Protein AF-A0AAW5B526-F1 (afdb_monomer_lite)

pLDDT: mean 71.13, std 19.02, range [37.28, 95.5]

InterPro domains:
  IPR060752 Membrane protein YqfB [PF27722] (8-166)

Sequence (171 aa):
MDAISNLMEAIFGNIFILIAIVAGIIGFFKNGSDNKGDQQSPNQPRPTSTPSGRTNMPSQRTSTSTNTQHSTVDTSSVEERHQRQLDQLADRYATTKRSANSIPDNLQRSSSLREGKEKKEEQLSTKQKKFKKRFDRNLTKQGVANGVIMAEILGPPRAKKPYRSVTSERK

Structure (mmCIF, N/CA/C/O backbone):
data_AF-A0AAW5B526-F1
#
_entry.id   AF-A0AAW5B526-F1
#
loop_
_atom_site.group_PDB
_atom_site.id
_atom_site.type_symbol
_atom_site.label_atom_id
_atom_site.label_alt_id
_atom_site.label_comp_id
_atom_site.label_asym_id
_atom_site.label_entity_id
_atom_site.label_seq_id
_atom_site.pdbx_PDB_ins_code
_atom_site.Cartn_x
_atom_site.Cartn_y
_atom_site.Cartn_z
_atom_site.occupancy
_atom_site.B_iso_or_equiv
_atom_site.auth_seq_id
_atom_site.auth_comp_id
_atom_site.auth_asym_id
_atom_site.auth_atom_id
_atom_site.pdbx_PDB_model_num
ATOM 1 N N . MET A 1 1 ? 32.555 4.268 -29.886 1.00 63.19 1 MET A N 1
ATOM 2 C CA . MET A 1 1 ? 31.170 3.752 -29.740 1.00 63.19 1 MET A CA 1
ATOM 3 C C . MET A 1 1 ? 31.004 2.410 -30.456 1.00 63.19 1 MET A C 1
ATOM 5 O O . MET A 1 1 ? 30.034 1.710 -30.212 1.00 63.19 1 MET A O 1
ATOM 9 N N . ASP A 1 2 ? 31.981 2.007 -31.267 1.00 79.62 2 ASP A N 1
ATOM 10 C CA . ASP A 1 2 ? 31.843 0.937 -32.262 1.00 79.62 2 ASP A CA 1
ATOM 11 C C . ASP A 1 2 ? 31.936 -0.468 -31.659 1.00 79.62 2 ASP A C 1
ATOM 13 O O . ASP A 1 2 ? 31.272 -1.391 -32.114 1.00 79.62 2 ASP A O 1
ATOM 17 N N . ALA A 1 3 ? 32.680 -0.632 -30.562 1.00 80.81 3 ALA A N 1
ATOM 18 C CA . ALA A 1 3 ? 32.817 -1.922 -29.884 1.00 80.81 3 ALA A CA 1
ATOM 19 C C . ALA A 1 3 ? 31.490 -2.453 -29.306 1.00 80.81 3 ALA A C 1
ATOM 21 O O . ALA A 1 3 ? 31.246 -3.656 -29.333 1.00 80.81 3 ALA A O 1
ATOM 22 N N . ILE A 1 4 ? 30.620 -1.565 -28.807 1.00 84.19 4 ILE A N 1
ATOM 23 C CA . ILE A 1 4 ? 29.311 -1.952 -28.254 1.00 84.19 4 ILE A CA 1
ATOM 24 C C . ILE A 1 4 ? 28.350 -2.320 -29.388 1.00 84.19 4 ILE A C 1
ATOM 26 O O . ILE A 1 4 ? 27.616 -3.297 -29.267 1.00 84.19 4 ILE A O 1
ATOM 30 N N . SER A 1 5 ? 28.394 -1.589 -30.503 1.00 84.12 5 SER A N 1
ATOM 31 C CA . SER A 1 5 ? 27.601 -1.896 -31.696 1.00 84.12 5 SER A CA 1
ATOM 32 C C . SER A 1 5 ? 27.982 -3.253 -32.292 1.00 84.12 5 SER A C 1
ATOM 34 O O . SER A 1 5 ? 27.105 -4.082 -32.510 1.00 84.12 5 SER A O 1
ATOM 36 N N . ASN A 1 6 ? 29.283 -3.532 -32.429 1.00 83.88 6 ASN A N 1
ATOM 37 C CA . ASN A 1 6 ? 29.789 -4.818 -32.924 1.00 83.88 6 ASN A CA 1
ATOM 38 C C . ASN A 1 6 ? 29.400 -5.994 -32.011 1.00 83.88 6 ASN A C 1
ATOM 40 O O . ASN A 1 6 ? 29.109 -7.089 -32.488 1.00 83.88 6 ASN A O 1
ATOM 44 N N . LEU A 1 7 ? 29.363 -5.775 -30.693 1.00 83.50 7 LEU A N 1
ATOM 45 C CA . LEU A 1 7 ? 28.905 -6.781 -29.734 1.00 83.50 7 LEU A CA 1
ATOM 46 C C . LEU A 1 7 ? 27.395 -7.035 -29.849 1.00 83.50 7 LEU A C 1
ATOM 48 O O . LEU A 1 7 ? 26.969 -8.187 -29.829 1.00 83.50 7 LEU A O 1
ATOM 52 N N . MET A 1 8 ? 26.586 -5.981 -29.985 1.00 85.00 8 MET A N 1
ATOM 53 C CA . MET A 1 8 ? 25.139 -6.119 -30.183 1.00 85.00 8 MET A CA 1
ATOM 54 C C . MET A 1 8 ? 24.833 -6.861 -31.483 1.00 85.00 8 MET A C 1
ATOM 56 O O . MET A 1 8 ? 24.009 -7.771 -31.487 1.00 85.00 8 MET A O 1
ATOM 60 N N . GLU A 1 9 ? 25.541 -6.542 -32.561 1.00 85.12 9 GLU A N 1
ATOM 61 C CA . GLU A 1 9 ? 25.374 -7.208 -33.850 1.00 85.12 9 GLU A CA 1
ATOM 62 C C . GLU A 1 9 ? 25.794 -8.684 -33.801 1.00 85.12 9 GLU A C 1
ATOM 64 O O . GLU A 1 9 ? 25.088 -9.539 -34.329 1.00 85.12 9 GLU A O 1
ATOM 69 N N . ALA A 1 10 ? 26.854 -9.026 -33.061 1.00 84.81 10 ALA A N 1
ATOM 70 C CA . ALA A 1 10 ? 27.246 -10.418 -32.831 1.00 84.81 10 ALA A CA 1
ATOM 71 C C . ALA A 1 10 ? 26.223 -11.212 -31.988 1.00 84.81 10 ALA A C 1
ATOM 73 O O . ALA A 1 10 ? 26.016 -12.403 -32.228 1.00 84.81 10 ALA A O 1
ATOM 74 N N . ILE A 1 11 ? 25.566 -10.569 -31.013 1.00 84.94 11 ILE A N 1
ATOM 75 C CA . ILE A 1 11 ? 24.537 -11.201 -30.168 1.00 84.94 11 ILE A CA 1
ATOM 76 C C . ILE A 1 11 ? 23.226 -11.386 -30.944 1.00 84.94 11 ILE A C 1
ATOM 78 O O . ILE A 1 11 ? 22.626 -12.459 -30.883 1.00 84.94 11 ILE A O 1
ATOM 82 N N . PHE A 1 12 ? 22.774 -10.367 -31.680 1.00 85.94 12 PHE A N 1
ATOM 83 C CA . PHE A 1 12 ? 21.538 -10.436 -32.468 1.00 85.94 12 PHE A CA 1
ATOM 84 C C . PHE A 1 12 ? 21.703 -11.215 -33.780 1.00 85.94 12 PHE A C 1
ATOM 86 O O . PHE A 1 12 ? 20.728 -11.772 -34.277 1.00 85.94 12 PHE A O 1
ATOM 93 N N . GLY A 1 13 ? 22.926 -11.318 -34.305 1.00 87.19 13 GLY A N 1
ATOM 94 C CA . GLY A 1 13 ? 23.261 -12.124 -35.480 1.00 87.19 13 GLY A CA 1
ATOM 95 C C . GLY A 1 13 ? 23.264 -13.633 -35.223 1.00 87.19 13 GLY A C 1
ATOM 96 O O . GLY A 1 13 ? 23.299 -14.412 -36.173 1.00 87.19 13 GLY A O 1
ATOM 97 N N . ASN A 1 14 ? 23.199 -14.070 -33.958 1.00 88.44 14 ASN A N 1
ATOM 98 C CA . ASN A 1 14 ? 23.148 -15.485 -33.606 1.00 88.44 14 ASN A CA 1
ATOM 99 C C . ASN A 1 14 ? 22.064 -15.782 -32.559 1.00 88.44 14 ASN A C 1
ATOM 101 O O . ASN A 1 14 ? 22.250 -15.609 -31.352 1.00 88.44 14 ASN A O 1
ATOM 105 N N . ILE A 1 15 ? 20.943 -16.329 -33.033 1.00 89.50 15 ILE A N 1
ATOM 106 C CA . ILE A 1 15 ? 19.785 -16.676 -32.201 1.00 89.50 15 ILE A CA 1
ATOM 107 C C . ILE A 1 15 ? 20.129 -17.639 -31.051 1.00 89.50 15 ILE A C 1
ATOM 109 O O . ILE A 1 15 ? 19.522 -17.558 -29.984 1.00 89.50 15 ILE A O 1
ATOM 113 N N . PHE A 1 16 ? 21.138 -18.504 -31.207 1.00 91.69 16 PHE A N 1
ATOM 114 C CA . PHE A 1 16 ? 21.566 -19.419 -30.144 1.00 91.69 16 PHE A CA 1
ATOM 115 C C . PHE A 1 16 ? 22.231 -18.683 -28.974 1.00 91.69 16 PHE A C 1
ATOM 117 O O . PHE A 1 16 ? 21.987 -19.020 -27.815 1.00 91.69 16 PHE A O 1
ATOM 124 N N . ILE A 1 17 ? 23.025 -17.648 -29.264 1.00 90.25 17 ILE A N 1
ATOM 125 C CA . ILE A 1 17 ? 23.683 -16.812 -28.249 1.00 90.25 17 ILE A CA 1
ATOM 126 C C . ILE A 1 17 ? 22.636 -15.987 -27.499 1.00 90.25 17 ILE A C 1
ATOM 128 O O . ILE A 1 17 ? 22.669 -15.919 -26.269 1.00 90.25 17 ILE A O 1
ATOM 132 N N . LEU A 1 18 ? 21.654 -15.439 -28.219 1.00 91.25 18 LEU A N 1
ATOM 133 C CA . LEU A 1 18 ? 20.519 -14.737 -27.624 1.00 91.25 18 LEU A CA 1
ATOM 134 C C . LEU A 1 18 ? 19.750 -15.635 -26.637 1.00 91.25 18 LEU A C 1
ATOM 136 O O . LEU A 1 18 ? 19.513 -15.240 -25.495 1.00 91.25 18 LEU A O 1
ATOM 140 N N . ILE A 1 19 ? 19.399 -16.860 -27.050 1.00 92.56 19 ILE A N 1
ATOM 141 C CA . ILE A 1 19 ? 18.681 -17.824 -26.200 1.00 92.56 19 ILE A CA 1
ATOM 142 C C . ILE A 1 19 ? 19.516 -18.197 -24.969 1.00 92.56 19 ILE A C 1
ATOM 144 O O . ILE A 1 19 ? 18.972 -18.240 -23.867 1.00 92.56 19 ILE A O 1
ATOM 148 N N . ALA A 1 20 ? 20.826 -18.413 -25.121 1.00 92.69 20 ALA A N 1
ATOM 149 C CA . ALA A 1 20 ? 21.715 -18.734 -24.006 1.00 92.69 20 ALA A CA 1
ATOM 150 C C . ALA A 1 20 ? 21.793 -17.597 -22.969 1.00 92.69 20 ALA A C 1
ATOM 152 O O . ALA A 1 20 ? 21.720 -17.858 -21.768 1.00 92.69 20 ALA A O 1
ATOM 153 N N . ILE A 1 21 ? 21.870 -16.337 -23.414 1.00 92.19 21 ILE A N 1
ATOM 154 C CA . ILE A 1 21 ? 21.870 -15.162 -22.527 1.00 92.19 21 ILE A CA 1
ATOM 155 C C . ILE A 1 21 ? 20.527 -15.039 -21.797 1.00 92.19 21 ILE A C 1
ATOM 157 O O . ILE A 1 21 ? 20.500 -14.868 -20.578 1.00 92.19 21 ILE A O 1
ATOM 161 N N . VAL A 1 22 ? 19.406 -15.172 -22.512 1.00 91.88 22 VAL A N 1
ATOM 162 C CA . VAL A 1 22 ? 18.061 -15.094 -21.920 1.00 91.88 22 VAL A CA 1
ATOM 163 C C . VAL A 1 22 ? 17.835 -16.227 -20.913 1.00 91.88 22 VAL A C 1
ATOM 165 O O . VAL A 1 22 ? 17.376 -15.973 -19.800 1.00 91.88 22 VAL A O 1
ATOM 168 N N . ALA A 1 23 ? 18.212 -17.462 -21.252 1.00 90.62 23 ALA A N 1
ATOM 169 C CA . ALA A 1 23 ? 18.128 -18.609 -20.352 1.00 90.62 23 ALA A CA 1
ATOM 170 C C . ALA A 1 23 ? 19.044 -18.452 -19.129 1.00 90.62 23 ALA A C 1
ATOM 172 O O . ALA A 1 23 ? 18.633 -18.777 -18.016 1.00 90.62 23 ALA A O 1
ATOM 173 N N . GLY A 1 24 ? 20.247 -17.899 -19.311 1.00 90.19 24 GLY A N 1
ATOM 174 C CA . GLY A 1 24 ? 21.176 -17.587 -18.226 1.00 90.19 24 GLY A CA 1
ATOM 175 C C . GLY A 1 24 ? 20.613 -16.550 -17.256 1.00 90.19 24 GLY A C 1
ATOM 176 O O . GLY A 1 24 ? 20.657 -16.756 -16.046 1.00 90.19 24 GLY A O 1
ATOM 177 N N . ILE A 1 25 ? 19.999 -15.478 -17.768 1.00 92.12 25 ILE A N 1
ATOM 178 C CA . ILE A 1 25 ? 19.344 -14.455 -16.941 1.00 92.12 25 ILE A CA 1
ATOM 179 C C . ILE A 1 25 ? 18.140 -15.057 -16.200 1.00 92.12 25 ILE A C 1
ATOM 181 O O . ILE A 1 25 ? 18.029 -14.898 -14.985 1.00 92.12 25 ILE A O 1
ATOM 185 N N . ILE A 1 26 ? 17.264 -15.797 -16.888 1.00 87.56 26 ILE A N 1
ATOM 186 C CA . ILE A 1 26 ? 16.097 -16.448 -16.266 1.00 87.56 26 ILE A CA 1
ATOM 187 C C . ILE A 1 26 ? 16.536 -17.461 -15.195 1.00 87.56 26 ILE A C 1
ATOM 189 O O . ILE A 1 26 ? 15.953 -17.499 -14.111 1.00 87.56 26 ILE A O 1
ATOM 193 N N . GLY A 1 27 ? 17.577 -18.253 -15.462 1.00 82.94 27 GLY A N 1
ATOM 194 C CA . GLY A 1 27 ? 18.149 -19.212 -14.515 1.00 82.94 27 GLY A CA 1
ATOM 195 C C . GLY A 1 27 ? 18.768 -18.537 -13.291 1.00 82.94 27 GLY A C 1
ATOM 196 O O . GLY A 1 27 ? 18.501 -18.950 -12.164 1.00 82.94 27 GLY A O 1
ATOM 197 N N . PHE A 1 28 ? 19.510 -17.448 -13.497 1.00 85.69 28 PHE A N 1
ATOM 198 C CA . PHE A 1 28 ? 20.120 -16.664 -12.424 1.00 85.69 28 PHE A CA 1
ATOM 199 C C . PHE A 1 28 ? 19.071 -16.032 -11.498 1.00 85.69 28 PHE A C 1
ATOM 201 O O . PHE A 1 28 ? 19.211 -16.078 -10.277 1.00 85.69 28 PHE A O 1
ATOM 208 N N . PHE A 1 29 ? 17.973 -15.509 -12.055 1.00 79.31 29 PHE A N 1
ATOM 209 C CA . PHE A 1 29 ? 16.872 -14.976 -11.249 1.00 79.31 29 PHE A CA 1
ATOM 210 C C . PHE A 1 29 ? 16.056 -16.067 -10.540 1.00 79.31 29 PHE A C 1
ATOM 212 O O . PHE A 1 29 ? 15.551 -15.816 -9.445 1.00 79.31 29 PHE A O 1
ATOM 219 N N . LYS A 1 30 ? 15.954 -17.279 -11.104 1.00 70.56 30 LYS A N 1
ATOM 220 C CA . LYS A 1 30 ? 15.256 -18.406 -10.461 1.00 70.56 30 LYS A CA 1
ATOM 221 C C . LYS A 1 30 ? 16.017 -18.939 -9.241 1.00 70.56 30 LYS A C 1
ATOM 223 O O . LYS A 1 30 ? 15.399 -19.238 -8.227 1.00 70.56 30 LYS A O 1
ATOM 228 N N . ASN A 1 31 ? 17.351 -18.952 -9.290 1.00 60.47 31 ASN A N 1
ATOM 229 C CA . ASN A 1 31 ? 18.199 -19.455 -8.201 1.00 60.47 31 ASN A CA 1
ATOM 230 C C . ASN A 1 31 ? 18.277 -18.526 -6.970 1.00 60.47 31 ASN A C 1
ATOM 232 O O . ASN A 1 31 ? 18.823 -18.913 -5.940 1.00 60.47 31 ASN A O 1
ATOM 236 N N . GLY A 1 32 ? 17.752 -17.299 -7.072 1.00 57.19 32 GLY A N 1
ATOM 237 C CA . GLY A 1 32 ? 17.623 -16.356 -5.958 1.00 57.19 32 GLY A CA 1
ATOM 238 C C . GLY A 1 32 ? 16.266 -16.400 -5.246 1.00 57.19 32 GLY A C 1
ATOM 239 O O . GLY A 1 32 ? 16.067 -15.639 -4.299 1.00 57.19 32 GLY A O 1
ATOM 240 N N . SER A 1 33 ? 15.320 -17.243 -5.692 1.00 56.84 33 SER A N 1
ATOM 241 C CA . SER A 1 33 ? 13.961 -17.304 -5.128 1.00 56.84 33 SER A CA 1
ATOM 242 C C . SER A 1 33 ? 13.500 -18.698 -4.692 1.00 56.84 33 SER A C 1
ATOM 244 O O . SER A 1 33 ? 12.293 -18.910 -4.543 1.00 56.84 33 SER A O 1
ATOM 246 N N . ASP A 1 34 ? 14.416 -19.634 -4.441 1.00 56.50 34 ASP A N 1
ATOM 247 C CA . ASP A 1 34 ? 14.077 -20.924 -3.833 1.00 56.50 34 ASP A CA 1
ATOM 248 C C . ASP A 1 34 ? 13.862 -20.765 -2.319 1.00 56.50 34 ASP A C 1
ATOM 250 O O . ASP A 1 34 ? 14.663 -21.153 -1.480 1.00 56.50 34 ASP A O 1
ATOM 254 N N . ASN A 1 35 ? 12.727 -20.155 -1.982 1.00 56.78 35 ASN A N 1
ATOM 255 C CA . ASN A 1 35 ? 11.974 -20.431 -0.763 1.00 56.78 35 ASN A CA 1
ATOM 256 C C . ASN A 1 35 ? 10.546 -20.7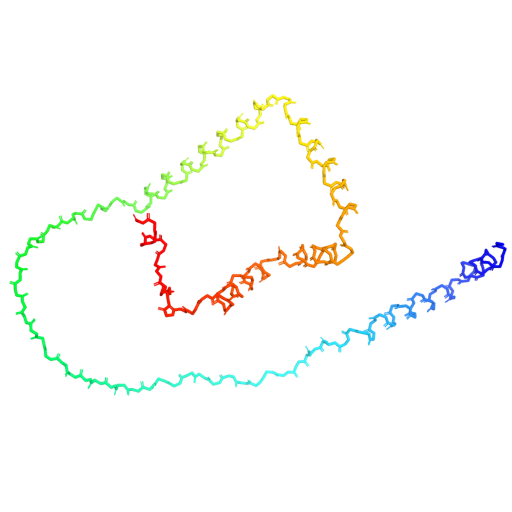88 -1.185 1.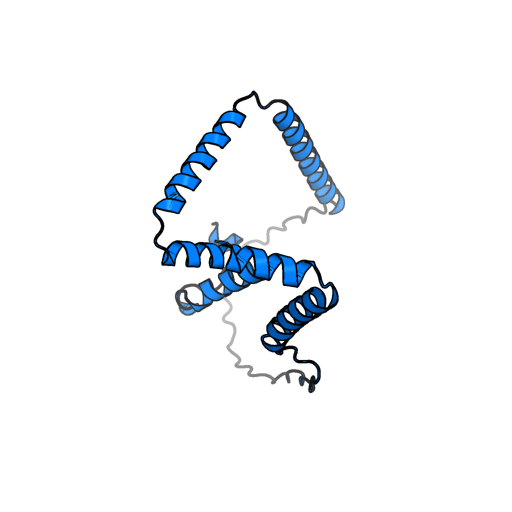00 56.78 35 ASN A C 1
ATOM 258 O O . ASN A 1 35 ? 9.581 -20.091 -0.873 1.00 56.78 35 ASN A O 1
ATOM 262 N N . LYS A 1 36 ? 10.416 -21.866 -1.960 1.00 47.38 36 LYS A N 1
ATOM 263 C CA . LYS A 1 36 ? 9.153 -22.589 -2.086 1.00 47.38 36 LYS A CA 1
ATOM 264 C C . LYS A 1 36 ? 9.264 -23.831 -1.225 1.00 47.38 36 LYS A C 1
ATOM 266 O O . LYS A 1 36 ? 9.757 -24.867 -1.653 1.00 47.38 36 LYS A O 1
ATOM 271 N N . GLY A 1 37 ? 8.859 -23.649 0.028 1.00 51.00 37 GLY A N 1
ATOM 272 C CA . GLY A 1 37 ? 8.496 -24.752 0.889 1.00 51.00 37 GLY A CA 1
ATOM 273 C C . GLY A 1 37 ? 7.297 -25.454 0.276 1.00 51.00 37 GLY A C 1
ATOM 274 O O . GLY A 1 37 ? 6.249 -24.840 0.097 1.00 51.00 37 GLY A O 1
ATOM 275 N N . ASP A 1 38 ? 7.479 -26.727 -0.026 1.00 50.16 38 ASP A N 1
ATOM 276 C CA . ASP A 1 38 ? 6.387 -27.664 -0.164 1.00 50.16 38 ASP A CA 1
ATOM 277 C C . ASP A 1 38 ? 6.675 -28.851 0.753 1.00 50.16 38 ASP A C 1
ATOM 279 O O . ASP A 1 38 ? 7.781 -29.384 0.782 1.00 50.16 38 ASP A O 1
ATOM 283 N N . GLN A 1 39 ? 5.617 -29.239 1.468 1.00 48.22 39 GLN A N 1
ATOM 284 C CA . GLN A 1 39 ? 5.417 -30.506 2.172 1.00 48.22 39 GLN A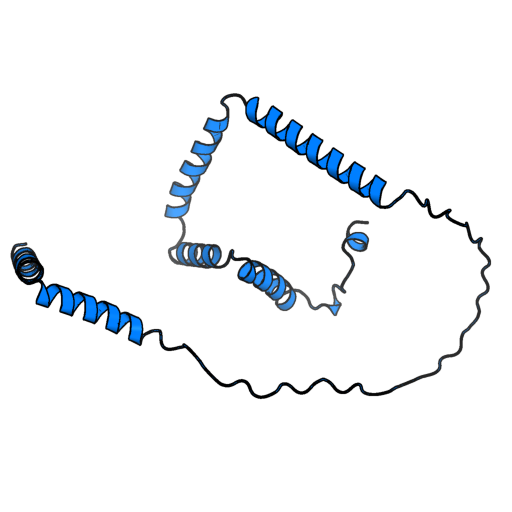 CA 1
ATOM 285 C C . GLN A 1 39 ? 6.131 -30.691 3.518 1.00 48.22 39 GLN A C 1
ATOM 287 O O . GLN A 1 39 ? 7.228 -31.224 3.608 1.00 48.22 39 GLN A O 1
ATOM 292 N N . GLN A 1 40 ? 5.405 -30.399 4.600 1.00 44.53 40 GLN A N 1
ATOM 293 C CA . GLN A 1 40 ? 4.776 -31.442 5.429 1.00 44.53 40 GLN A CA 1
ATOM 294 C C . GLN A 1 40 ? 4.042 -30.788 6.603 1.00 44.53 40 GLN A C 1
ATOM 296 O O . GLN A 1 40 ? 4.638 -30.097 7.422 1.00 44.53 40 GLN A O 1
ATOM 301 N N . SER A 1 41 ? 2.734 -31.017 6.685 1.00 53.16 41 SER A N 1
ATOM 302 C CA . SER A 1 41 ? 1.901 -30.633 7.825 1.00 53.16 41 SER A CA 1
ATOM 303 C C . SER A 1 41 ? 1.907 -31.771 8.851 1.00 53.16 41 SER A C 1
ATOM 305 O O . SER A 1 41 ? 1.394 -32.843 8.526 1.00 53.16 41 SER A O 1
ATOM 307 N N . PRO A 1 42 ? 2.393 -31.585 10.093 1.00 46.06 42 PRO A N 1
ATOM 308 C CA . PRO A 1 42 ? 2.061 -32.481 11.186 1.00 46.06 42 PRO A CA 1
ATOM 309 C C . PRO A 1 42 ? 0.875 -31.913 11.979 1.00 46.06 42 PRO A C 1
ATOM 311 O O . PRO A 1 42 ? 0.865 -30.752 12.380 1.00 46.06 42 PRO A O 1
ATOM 314 N N . ASN A 1 43 ? -0.126 -32.772 12.164 1.00 49.00 43 ASN A N 1
ATOM 315 C CA . ASN A 1 43 ? -1.270 -32.690 13.075 1.00 49.00 43 ASN A CA 1
ATOM 316 C C . ASN A 1 43 ? -1.229 -31.592 14.153 1.00 49.00 43 ASN A C 1
ATOM 318 O O . ASN A 1 43 ? -0.423 -31.634 15.080 1.00 49.00 43 ASN A O 1
ATOM 322 N N . GLN A 1 44 ? -2.219 -30.701 14.111 1.00 50.41 44 GLN A N 1
ATOM 323 C CA . GLN A 1 44 ? -2.556 -29.808 15.215 1.00 50.41 44 GLN A CA 1
ATOM 324 C C . GLN A 1 44 ? -3.507 -30.536 16.189 1.00 50.41 44 GLN A C 1
ATOM 326 O O . GLN A 1 44 ? -4.629 -30.863 15.792 1.00 50.41 44 GLN A O 1
ATOM 331 N N . PRO A 1 45 ? -3.125 -30.811 17.452 1.00 49.50 45 PRO A N 1
ATOM 332 C CA . PRO A 1 45 ? -4.069 -31.326 18.436 1.00 49.50 45 PRO A CA 1
ATOM 333 C C . PRO A 1 45 ? -5.051 -30.231 18.886 1.00 49.50 45 PRO A C 1
ATOM 335 O O . PRO A 1 45 ? -4.687 -29.079 19.127 1.00 49.50 45 PRO A O 1
ATOM 338 N N . ARG A 1 46 ? -6.325 -30.628 18.982 1.00 59.69 46 ARG A N 1
ATOM 339 C CA . ARG A 1 46 ? -7.463 -29.867 19.524 1.00 59.69 46 ARG A CA 1
ATOM 340 C C . ARG A 1 46 ? -7.187 -29.392 20.966 1.00 59.69 46 ARG A C 1
ATOM 342 O O . ARG A 1 46 ? -6.586 -30.145 21.729 1.00 59.69 46 ARG A O 1
ATOM 349 N N . PRO A 1 47 ? -7.686 -28.214 21.382 1.00 49.50 47 PRO A N 1
ATOM 350 C CA . PRO A 1 47 ? -7.570 -27.765 22.766 1.00 49.50 47 PRO A CA 1
ATOM 351 C C . PRO A 1 47 ? -8.459 -28.595 23.703 1.00 49.50 47 PRO A C 1
ATOM 353 O O . PRO A 1 47 ? -9.649 -28.787 23.447 1.00 49.50 47 PRO A O 1
ATOM 356 N N . THR A 1 48 ? -7.877 -29.054 24.809 1.00 51.25 48 THR A N 1
ATOM 357 C CA . THR A 1 48 ? -8.585 -29.694 25.923 1.00 51.25 48 THR A CA 1
ATOM 358 C C . THR A 1 48 ? -9.307 -28.632 26.751 1.00 51.25 48 THR A C 1
ATOM 360 O O . THR A 1 48 ? -8.699 -27.660 27.196 1.00 51.25 48 THR A O 1
ATOM 363 N N . SER A 1 49 ? -10.605 -28.820 26.981 1.00 53.94 49 SER A N 1
ATOM 364 C CA . SER A 1 49 ? -11.393 -28.045 27.941 1.00 53.94 49 SER A CA 1
ATOM 365 C C . SER A 1 49 ? -10.992 -28.415 29.372 1.00 53.94 49 SER A C 1
ATOM 367 O O . SER A 1 49 ? -11.250 -29.536 29.812 1.00 53.94 49 SER A O 1
ATOM 369 N N . THR A 1 50 ? -10.382 -27.494 30.115 1.00 49.38 50 THR A N 1
ATOM 370 C CA . THR A 1 50 ? -10.150 -27.654 31.557 1.00 49.38 50 THR A CA 1
ATOM 371 C C . THR A 1 50 ? -11.429 -27.336 32.350 1.00 49.38 50 THR A C 1
ATOM 373 O O . THR A 1 50 ? -12.084 -26.329 32.065 1.00 49.38 50 THR A O 1
ATOM 376 N N . PRO A 1 51 ? -11.814 -28.164 33.342 1.00 52.12 51 PRO A N 1
ATOM 377 C CA . PRO A 1 51 ? -13.060 -28.005 34.079 1.00 52.12 51 PRO A CA 1
ATOM 378 C C . PRO A 1 51 ? -12.914 -27.095 35.314 1.00 52.12 51 PRO A C 1
ATOM 380 O O . PRO A 1 51 ? -11.980 -27.213 36.098 1.00 52.12 51 PRO A O 1
ATOM 383 N N . SER A 1 52 ? -13.914 -26.224 35.480 1.00 45.50 52 SER A N 1
ATOM 384 C CA . SER A 1 52 ? -14.521 -25.769 36.745 1.00 45.50 52 SER A CA 1
ATOM 385 C C . SER A 1 52 ? -13.623 -25.342 37.919 1.00 45.50 52 SER A C 1
ATOM 387 O O . SER A 1 52 ? -13.237 -26.156 38.752 1.00 45.50 52 SER A O 1
ATOM 389 N N . GLY A 1 53 ? -13.505 -24.024 38.106 1.00 37.28 53 GLY A N 1
ATOM 390 C CA . GLY A 1 53 ? -13.326 -23.388 39.415 1.00 37.28 53 GLY A CA 1
ATOM 391 C C . GLY A 1 53 ? -14.571 -22.572 39.772 1.00 37.28 53 GLY A C 1
ATOM 392 O O . GLY A 1 53 ? -14.658 -21.394 39.438 1.00 37.28 53 GLY A O 1
ATOM 393 N N . ARG A 1 54 ? -15.568 -23.213 40.397 1.00 40.16 54 ARG A N 1
ATOM 394 C CA . ARG A 1 54 ? -16.708 -22.534 41.032 1.00 40.16 54 ARG A CA 1
ATOM 395 C C . ARG A 1 54 ? -16.240 -21.984 42.380 1.00 40.16 54 ARG A C 1
ATOM 397 O O . ARG A 1 54 ? -16.089 -22.760 43.317 1.00 40.16 54 ARG A O 1
ATOM 404 N N . THR A 1 55 ? -16.093 -20.669 42.501 1.00 40.81 55 THR A N 1
ATOM 405 C CA . THR A 1 55 ? -16.142 -20.012 43.813 1.00 40.81 55 THR A CA 1
ATOM 406 C C . THR A 1 55 ? -17.518 -19.387 43.957 1.00 40.81 55 THR A C 1
ATOM 408 O O . THR A 1 55 ? -17.854 -18.409 43.292 1.00 40.81 55 THR A O 1
ATOM 411 N N . ASN A 1 56 ? -18.331 -20.027 44.794 1.00 42.97 56 ASN A N 1
ATOM 412 C CA . ASN A 1 56 ? -19.619 -19.532 45.250 1.00 42.97 56 ASN A CA 1
ATOM 413 C C . ASN A 1 56 ? -19.420 -18.185 45.950 1.00 42.97 56 ASN A C 1
ATOM 415 O O . ASN A 1 56 ? -18.656 -18.103 46.909 1.00 42.97 56 ASN A O 1
ATOM 419 N N . MET A 1 57 ? -20.144 -17.155 45.521 1.00 41.78 57 MET A N 1
ATOM 420 C CA . MET A 1 57 ? -20.304 -15.934 46.302 1.00 41.78 57 MET A CA 1
ATOM 421 C C . MET A 1 57 ? -21.807 -15.629 46.397 1.00 41.78 57 MET A C 1
ATOM 423 O O . MET A 1 57 ? -22.483 -15.606 45.364 1.00 41.78 57 MET A O 1
ATOM 427 N N . PRO A 1 58 ? -22.368 -15.513 47.614 1.00 50.44 58 PRO A N 1
ATOM 428 C CA . PRO A 1 58 ? -23.808 -15.458 47.814 1.00 50.44 58 PRO A CA 1
ATOM 429 C C . PRO A 1 58 ? -24.418 -14.133 47.347 1.00 50.44 58 PRO A C 1
ATOM 431 O O . PRO A 1 58 ? -23.883 -13.047 47.555 1.00 50.44 58 PRO A O 1
ATOM 434 N N . SER A 1 59 ? -25.583 -14.278 46.718 1.00 39.97 59 SER A N 1
ATOM 435 C CA . SER A 1 59 ? -26.473 -13.228 46.238 1.00 39.97 59 SER A CA 1
ATOM 436 C C . SER A 1 59 ? -27.024 -12.400 47.402 1.00 39.97 59 SER A C 1
ATOM 438 O O . SER A 1 59 ? -27.788 -12.908 48.223 1.00 39.97 59 SER A O 1
ATOM 440 N N . GLN A 1 60 ? -26.680 -11.112 47.450 1.00 44.66 60 GLN A N 1
ATOM 441 C CA . GLN A 1 60 ? -27.405 -10.133 48.253 1.00 44.66 60 GLN A CA 1
ATOM 442 C C . GLN A 1 60 ? -28.504 -9.523 47.378 1.00 44.66 60 GLN A C 1
ATOM 444 O O . GLN A 1 60 ? -28.245 -8.729 46.475 1.00 44.66 60 GLN A O 1
ATOM 449 N N . ARG A 1 61 ? -29.743 -9.959 47.627 1.00 38.38 61 ARG A N 1
ATOM 450 C CA . ARG A 1 61 ? -30.969 -9.370 47.082 1.00 38.38 61 ARG A CA 1
ATOM 451 C C . ARG A 1 61 ? -31.081 -7.915 47.540 1.00 38.38 61 ARG A C 1
ATOM 453 O O . ARG A 1 61 ? -31.361 -7.661 48.706 1.00 38.38 61 ARG A O 1
ATOM 460 N N . THR A 1 62 ? -30.962 -6.981 46.608 1.00 39.84 62 THR A N 1
ATOM 461 C CA . THR A 1 62 ? -31.619 -5.675 46.692 1.00 39.84 62 THR A CA 1
ATOM 462 C C . THR A 1 62 ? -32.805 -5.692 45.738 1.00 39.84 62 THR A C 1
ATOM 464 O O . THR A 1 62 ? -32.678 -5.666 44.517 1.00 39.84 62 THR A O 1
ATOM 467 N N . SER A 1 63 ? -33.988 -5.824 46.325 1.00 45.41 63 SER A N 1
ATOM 468 C CA . SER A 1 63 ? -35.270 -5.642 45.663 1.00 45.41 63 SER A CA 1
ATOM 469 C C . SER A 1 63 ? -35.487 -4.156 45.391 1.00 45.41 63 SER A C 1
ATOM 471 O O . SER A 1 63 ? -35.870 -3.416 46.294 1.00 45.41 63 SER A O 1
ATOM 473 N N . THR A 1 64 ? -35.278 -3.743 44.143 1.00 39.44 64 THR A N 1
ATOM 474 C CA . THR A 1 64 ? -35.819 -2.487 43.617 1.00 39.44 64 THR A CA 1
ATOM 475 C C . THR A 1 64 ? -36.795 -2.840 42.504 1.00 39.44 64 THR A C 1
ATOM 477 O O . THR A 1 64 ? -36.402 -3.197 41.395 1.00 39.44 64 THR A O 1
ATOM 480 N N . SER A 1 65 ? -38.084 -2.787 42.837 1.00 48.28 65 SER A N 1
ATOM 481 C CA . SER A 1 65 ? -39.184 -2.803 41.877 1.00 48.28 65 SER A CA 1
ATOM 482 C C . SER A 1 65 ? -39.123 -1.551 41.012 1.00 48.28 65 SER A C 1
ATOM 484 O O . SER A 1 65 ? -39.416 -0.466 41.504 1.00 48.28 65 SER A O 1
ATOM 486 N N . THR A 1 66 ? -38.842 -1.703 39.720 1.00 40.56 66 THR A N 1
ATOM 487 C CA . THR A 1 66 ? -39.248 -0.733 38.696 1.00 40.56 66 THR A CA 1
ATOM 488 C C . THR A 1 66 ? -39.636 -1.450 37.403 1.00 40.56 66 THR A C 1
ATOM 490 O O . THR A 1 66 ? -38.815 -1.779 36.557 1.00 40.56 66 THR A O 1
ATOM 493 N N . ASN A 1 67 ? -40.944 -1.682 37.299 1.00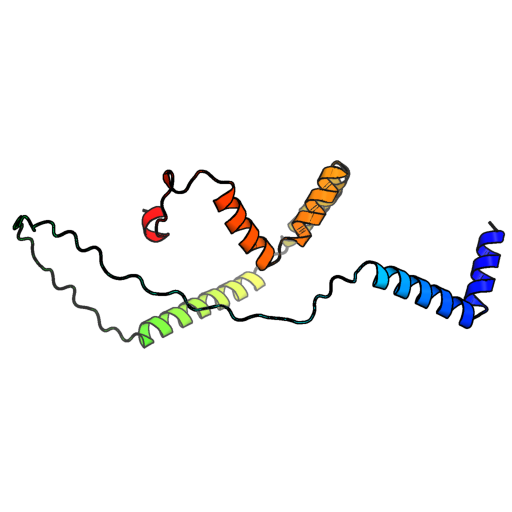 42.28 67 ASN A N 1
ATOM 494 C CA . ASN A 1 67 ? -41.772 -1.516 36.106 1.00 42.28 67 ASN A CA 1
ATOM 495 C C . ASN A 1 67 ? -41.224 -2.070 34.774 1.00 42.28 67 ASN A C 1
ATOM 497 O O . ASN A 1 67 ? -40.607 -1.366 33.974 1.00 42.28 67 ASN A O 1
ATOM 501 N N . THR A 1 68 ? -41.542 -3.336 34.516 1.00 39.34 68 THR A N 1
ATOM 502 C CA . THR A 1 68 ? -41.429 -3.999 33.218 1.00 39.34 68 THR A CA 1
ATOM 503 C C . THR A 1 68 ? -42.372 -3.327 32.213 1.00 39.34 68 THR A C 1
ATOM 505 O O . THR A 1 68 ? -43.530 -3.714 32.074 1.00 39.34 68 THR A O 1
ATOM 508 N N . GLN A 1 69 ? -41.892 -2.318 31.484 1.00 43.72 69 GLN A N 1
ATOM 509 C CA . GLN A 1 69 ? -42.570 -1.894 30.263 1.00 43.72 69 GLN A CA 1
ATOM 510 C C . GLN A 1 69 ? -42.324 -2.952 29.186 1.00 43.72 69 GLN A C 1
ATOM 512 O O . GLN A 1 69 ? -41.236 -3.052 28.617 1.00 43.72 69 GLN A O 1
ATOM 517 N N . HIS A 1 70 ? -43.353 -3.762 28.934 1.00 39.91 70 HIS A N 1
ATOM 518 C CA . HIS A 1 70 ? -43.505 -4.543 27.714 1.00 39.91 70 HIS A CA 1
ATOM 519 C C . HIS A 1 70 ? -43.307 -3.610 26.513 1.00 39.91 70 HIS A C 1
ATOM 521 O O . HIS A 1 70 ? -44.209 -2.876 26.123 1.00 39.91 70 HIS A O 1
ATOM 527 N N . SER A 1 71 ? -42.112 -3.633 25.928 1.00 45.12 71 SER A N 1
ATOM 528 C CA . SER A 1 71 ? -41.920 -3.129 24.576 1.00 45.12 71 SER A CA 1
ATOM 529 C C . SER A 1 71 ? -42.514 -4.188 23.661 1.00 45.12 71 SER A C 1
ATOM 531 O O . SER A 1 71 ? -41.961 -5.278 23.521 1.00 45.12 71 SER A O 1
ATOM 533 N N . THR A 1 72 ? -43.688 -3.895 23.113 1.00 47.88 72 THR A N 1
ATOM 534 C CA . THR A 1 72 ? -44.282 -4.640 22.006 1.00 47.88 72 THR A CA 1
ATOM 535 C C . THR A 1 72 ? -43.218 -4.793 20.926 1.00 47.88 72 THR A C 1
ATOM 537 O O . THR A 1 72 ? -42.817 -3.816 20.295 1.00 47.88 72 THR A O 1
ATOM 540 N N . VAL A 1 73 ? -42.692 -6.008 20.769 1.00 49.75 73 VAL A N 1
ATOM 541 C CA . VAL A 1 73 ? -41.811 -6.335 19.653 1.00 49.75 73 VAL A CA 1
ATOM 542 C C . VAL A 1 73 ? -42.680 -6.225 18.415 1.00 49.75 73 VAL A C 1
ATOM 544 O O . VAL A 1 73 ? -43.512 -7.087 18.154 1.00 49.75 73 VAL A O 1
ATOM 547 N N . ASP A 1 74 ? -42.524 -5.109 17.715 1.00 52.47 74 ASP A N 1
ATOM 548 C CA . ASP A 1 74 ? -43.138 -4.846 16.427 1.00 52.47 74 ASP A CA 1
ATOM 549 C C . ASP A 1 74 ? -42.682 -5.952 15.469 1.00 52.47 74 ASP A C 1
ATOM 551 O O . ASP A 1 74 ? -41.567 -5.919 14.937 1.00 52.47 74 ASP A O 1
ATOM 555 N N . THR A 1 75 ? -43.528 -6.964 15.275 1.00 54.06 75 THR A N 1
ATOM 556 C CA . THR A 1 75 ? -43.366 -8.039 14.289 1.00 54.06 75 THR A CA 1
ATOM 557 C C . THR A 1 75 ? -43.617 -7.502 12.878 1.00 54.06 75 THR A C 1
ATOM 559 O O . THR A 1 75 ? -44.298 -8.135 12.074 1.00 54.06 75 THR A O 1
ATOM 562 N N . SER A 1 76 ? -43.089 -6.315 12.569 1.00 59.06 76 SER A N 1
ATOM 563 C CA . SER A 1 76 ? -42.942 -5.871 11.189 1.00 59.06 76 SER A CA 1
ATOM 564 C C . SER A 1 76 ? -42.013 -6.872 10.517 1.00 59.06 76 SER A C 1
ATOM 566 O O . SER A 1 76 ? -40.857 -7.036 10.919 1.00 59.06 76 SER A O 1
ATOM 568 N N . SER A 1 77 ? -42.584 -7.605 9.563 1.00 68.19 77 SER A N 1
ATOM 569 C CA . SER A 1 77 ? -41.939 -8.667 8.803 1.00 68.19 77 SER A CA 1
ATOM 570 C C . SER A 1 77 ? -40.530 -8.237 8.404 1.00 68.19 77 SER A C 1
ATOM 572 O O . SER A 1 77 ? -40.336 -7.162 7.836 1.00 68.19 77 SER A O 1
ATOM 574 N N . VAL A 1 78 ? -39.533 -9.064 8.723 1.00 73.50 78 VAL A N 1
ATOM 575 C CA . VAL A 1 78 ? -38.123 -8.842 8.354 1.00 73.50 78 VAL A CA 1
ATOM 576 C C . VAL A 1 78 ? -37.992 -8.515 6.858 1.00 73.50 78 VAL A C 1
ATOM 578 O O . VAL A 1 78 ? -37.156 -7.695 6.478 1.00 73.50 78 VAL A O 1
ATOM 581 N N . GLU A 1 79 ? -38.893 -9.069 6.045 1.00 77.06 79 GLU A N 1
ATOM 582 C CA . GLU A 1 79 ? -39.021 -8.811 4.613 1.00 77.06 79 GLU A CA 1
ATOM 583 C C . GLU A 1 79 ? -39.325 -7.343 4.287 1.00 77.06 79 GLU A C 1
ATOM 585 O O . GLU A 1 79 ? -38.702 -6.749 3.413 1.00 77.06 79 GLU A O 1
ATOM 590 N N . GLU A 1 80 ? -40.220 -6.700 5.037 1.00 80.69 80 GLU A N 1
ATOM 591 C CA . GLU A 1 80 ? -40.595 -5.304 4.797 1.00 80.69 80 GLU A CA 1
ATOM 592 C C . GLU A 1 80 ? -39.434 -4.350 5.114 1.00 80.69 80 GLU A C 1
ATOM 594 O O . GLU A 1 80 ? -39.217 -3.351 4.426 1.00 80.69 80 GLU A O 1
ATOM 599 N N . ARG A 1 81 ? -38.625 -4.678 6.130 1.00 81.56 81 ARG A N 1
ATOM 600 C CA . ARG A 1 81 ? -37.411 -3.910 6.448 1.00 81.56 81 ARG A CA 1
ATOM 601 C C . ARG A 1 81 ? -36.344 -4.073 5.373 1.00 81.56 81 ARG A C 1
ATOM 603 O O . ARG A 1 81 ? -35.677 -3.094 5.044 1.00 81.56 81 ARG A O 1
ATOM 610 N N . HIS A 1 82 ? -36.195 -5.279 4.831 1.00 85.12 82 HIS A N 1
ATOM 611 C CA . HIS A 1 82 ? -35.263 -5.555 3.745 1.00 85.12 82 HIS A CA 1
ATOM 612 C C . HIS A 1 82 ? -35.674 -4.827 2.458 1.00 85.12 82 HIS A C 1
ATOM 614 O O . HIS A 1 82 ? -34.847 -4.147 1.850 1.00 85.12 82 HIS A O 1
ATOM 620 N N . GLN A 1 83 ? -36.963 -4.852 2.111 1.00 90.00 83 GLN A N 1
ATOM 621 C CA . GLN A 1 83 ? -37.482 -4.138 0.947 1.00 90.00 83 GLN A CA 1
ATOM 622 C C . GLN A 1 83 ? -37.242 -2.626 1.053 1.00 90.00 83 GLN A C 1
ATOM 624 O O . GLN A 1 83 ? -36.692 -2.020 0.137 1.00 90.00 83 GLN A O 1
ATOM 629 N N . ARG A 1 84 ? -37.523 -2.021 2.216 1.00 87.88 84 ARG A N 1
ATOM 630 C CA . ARG A 1 84 ? -37.246 -0.591 2.443 1.00 87.88 84 ARG A CA 1
ATOM 631 C C . ARG A 1 84 ? -35.760 -0.241 2.318 1.00 87.88 84 ARG A C 1
ATOM 633 O O . ARG A 1 84 ? -35.429 0.865 1.900 1.00 87.88 84 ARG A O 1
ATOM 640 N N . GLN A 1 85 ? -34.854 -1.151 2.681 1.00 87.31 85 GLN A N 1
ATOM 641 C CA . GLN A 1 85 ? -33.412 -0.939 2.512 1.00 87.31 85 GLN A C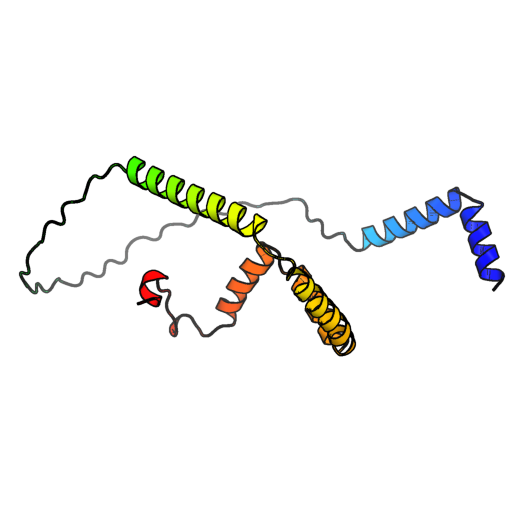A 1
ATOM 642 C C . GLN A 1 85 ? -32.988 -1.005 1.041 1.00 87.31 85 GLN A C 1
ATOM 644 O O . GLN A 1 85 ? -32.147 -0.209 0.618 1.00 87.31 85 GLN A O 1
ATOM 649 N N . LEU A 1 86 ? -33.574 -1.919 0.263 1.00 92.50 86 LEU A N 1
ATOM 650 C CA . LEU A 1 86 ? -33.327 -2.021 -1.175 1.00 92.50 86 LEU A CA 1
ATOM 651 C C . LEU A 1 86 ? -33.835 -0.786 -1.924 1.00 92.50 86 LEU A C 1
ATOM 653 O O . LEU A 1 86 ? -33.093 -0.229 -2.735 1.00 92.50 86 LEU A O 1
ATOM 657 N N . ASP A 1 87 ? -35.031 -0.305 -1.592 1.00 91.75 87 ASP A N 1
ATOM 658 C CA . ASP A 1 87 ? -35.612 0.888 -2.215 1.00 91.75 87 ASP A CA 1
ATOM 659 C C . ASP A 1 87 ? -34.747 2.132 -1.940 1.00 91.75 87 ASP A C 1
ATOM 661 O O . ASP A 1 87 ? -34.371 2.863 -2.858 1.00 91.75 87 ASP A O 1
ATOM 665 N N . GLN A 1 88 ? -34.292 2.312 -0.694 1.00 89.69 88 GLN A N 1
ATOM 666 C CA . GLN A 1 88 ? -33.374 3.402 -0.335 1.00 89.69 88 GLN A CA 1
ATOM 667 C C . GLN A 1 88 ? -32.029 3.330 -1.072 1.00 89.69 88 GLN A C 1
ATOM 669 O O . GLN A 1 88 ? -31.412 4.364 -1.357 1.00 89.69 88 GLN A O 1
ATOM 674 N N . LEU A 1 89 ? -31.534 2.123 -1.359 1.00 91.12 89 LEU A N 1
ATOM 675 C CA . LEU A 1 89 ? -30.297 1.937 -2.111 1.00 91.12 89 LEU A CA 1
ATOM 676 C C . LEU A 1 89 ? -30.492 2.292 -3.592 1.00 91.12 89 LEU A C 1
ATOM 678 O O . LEU A 1 89 ? -29.632 2.958 -4.178 1.00 91.12 89 LEU A O 1
ATOM 682 N N . ALA A 1 90 ? -31.626 1.895 -4.173 1.00 89.00 90 ALA A N 1
ATOM 683 C CA . ALA A 1 90 ? -31.992 2.209 -5.549 1.00 89.00 90 ALA A CA 1
ATOM 684 C C . ALA A 1 90 ? -32.124 3.725 -5.766 1.00 89.00 90 ALA A C 1
ATOM 686 O O . ALA A 1 90 ? -31.517 4.263 -6.698 1.00 89.00 90 ALA A O 1
ATOM 687 N N . ASP A 1 91 ? -32.798 4.432 -4.856 1.00 88.50 91 ASP A N 1
ATOM 688 C CA . ASP A 1 91 ? -32.965 5.889 -4.920 1.00 88.50 91 ASP A CA 1
ATOM 689 C C . ASP A 1 91 ? -31.630 6.637 -4.862 1.00 88.50 91 ASP A C 1
ATOM 691 O O . ASP A 1 91 ? -31.380 7.569 -5.637 1.00 88.50 91 ASP A O 1
ATOM 695 N N . ARG A 1 92 ? -30.714 6.209 -3.984 1.00 83.94 92 ARG A N 1
ATOM 696 C CA . ARG A 1 92 ? -29.366 6.796 -3.891 1.00 83.94 92 ARG A CA 1
ATOM 697 C C . ARG A 1 92 ? -28.568 6.593 -5.170 1.00 83.94 92 ARG A C 1
ATOM 699 O O . ARG A 1 92 ? -27.857 7.504 -5.604 1.00 83.94 92 ARG A O 1
ATOM 706 N N . TYR A 1 93 ? -28.681 5.415 -5.775 1.00 85.06 93 TYR A N 1
ATOM 707 C CA . TYR A 1 93 ? -27.979 5.088 -7.009 1.00 85.06 93 TYR A CA 1
ATOM 708 C C . TYR A 1 93 ? -28.536 5.874 -8.204 1.00 85.06 93 TYR A C 1
ATOM 710 O O . TYR A 1 93 ? -27.764 6.436 -8.986 1.00 85.06 93 TYR A O 1
ATOM 718 N N . ALA A 1 94 ? -29.862 5.993 -8.306 1.00 79.44 94 ALA A N 1
ATOM 719 C CA . ALA A 1 94 ? -30.532 6.800 -9.321 1.00 79.44 94 ALA A CA 1
ATOM 720 C C . ALA A 1 94 ? -30.182 8.289 -9.185 1.00 79.44 94 ALA A C 1
ATOM 722 O O . ALA A 1 94 ? -29.820 8.934 -10.171 1.00 79.44 94 ALA A O 1
ATOM 723 N N . THR A 1 95 ? -30.201 8.816 -7.958 1.00 76.00 95 THR A N 1
ATOM 724 C CA . THR A 1 95 ? -29.831 10.209 -7.675 1.00 76.00 95 THR A CA 1
ATOM 725 C C . THR A 1 95 ? -28.369 10.463 -8.023 1.00 76.00 95 THR A C 1
ATOM 727 O O . THR A 1 95 ? -28.069 11.416 -8.731 1.00 76.00 95 THR A O 1
ATOM 730 N N . THR A 1 96 ? -27.459 9.566 -7.635 1.00 74.31 96 THR A N 1
ATOM 731 C CA . THR A 1 96 ? -26.026 9.695 -7.943 1.00 74.31 96 THR A CA 1
ATOM 732 C C . THR A 1 96 ? -25.757 9.642 -9.447 1.00 74.31 96 THR A C 1
ATOM 734 O O . THR A 1 96 ? -24.963 10.434 -9.941 1.00 74.31 96 THR A O 1
ATOM 737 N N . LYS A 1 97 ? -26.438 8.772 -10.207 1.00 70.69 97 LYS A N 1
ATOM 738 C CA . LYS A 1 97 ? -26.333 8.751 -11.677 1.00 70.69 97 LYS A CA 1
ATOM 739 C C . LYS A 1 97 ? -26.867 10.030 -12.322 1.00 70.69 97 LYS A C 1
ATOM 741 O O . LYS A 1 97 ? -26.258 10.541 -13.258 1.00 70.69 97 LYS A O 1
ATOM 746 N N . ARG A 1 98 ? -27.980 10.568 -11.818 1.00 64.69 98 ARG A N 1
ATOM 747 C CA . ARG A 1 98 ? -28.566 11.814 -12.330 1.00 64.69 98 ARG A CA 1
ATOM 748 C C . ARG A 1 98 ? -27.682 13.021 -12.016 1.00 64.69 98 ARG A C 1
ATOM 750 O O . ARG A 1 98 ? -27.465 13.843 -12.897 1.00 64.69 98 ARG A O 1
ATOM 757 N N . SER A 1 99 ? -27.113 13.065 -10.811 1.00 60.09 99 SER A N 1
ATOM 758 C CA . SER A 1 99 ? -26.135 14.071 -10.392 1.00 60.09 99 SER A CA 1
ATOM 759 C C . SER A 1 99 ? -24.799 13.943 -11.125 1.00 60.09 99 SER A C 1
ATOM 761 O O . SER A 1 99 ? -24.173 14.959 -11.392 1.00 60.09 99 SER A O 1
ATOM 763 N N . ALA A 1 100 ? -24.369 12.729 -11.490 1.00 59.91 100 ALA A N 1
ATOM 764 C CA . ALA A 1 100 ? -23.155 12.500 -12.277 1.00 59.91 100 ALA A CA 1
ATOM 765 C C . ALA A 1 100 ? -23.283 13.020 -13.719 1.00 59.91 100 ALA A C 1
ATOM 767 O O . ALA A 1 100 ? -22.312 13.531 -14.269 1.00 59.91 100 ALA A O 1
ATOM 768 N N . ASN A 1 101 ? -24.483 12.955 -14.303 1.00 58.78 101 ASN A N 1
ATOM 769 C CA . ASN A 1 101 ? -24.761 13.500 -15.636 1.00 58.78 101 ASN A CA 1
ATOM 770 C C . ASN A 1 101 ? -25.001 15.021 -15.640 1.00 58.78 101 ASN A C 1
ATOM 772 O O . ASN A 1 101 ? -25.060 15.619 -16.710 1.00 58.78 101 ASN A O 1
ATOM 776 N N . SER A 1 102 ? -25.149 15.653 -14.471 1.00 56.53 102 SER A N 1
ATOM 777 C CA . SER A 1 102 ? -25.376 17.095 -14.328 1.00 56.53 102 SER A CA 1
ATOM 778 C C . SER A 1 102 ? -24.181 17.838 -13.724 1.00 56.53 102 SER A C 1
ATOM 780 O O . SER A 1 102 ? -24.362 18.935 -13.201 1.00 56.53 102 SER A O 1
ATOM 782 N N . ILE A 1 103 ? -22.976 17.254 -13.735 1.00 53.81 103 ILE A N 1
ATOM 783 C CA . ILE A 1 103 ? -21.764 17.955 -13.293 1.00 53.81 103 ILE A CA 1
ATOM 784 C C . ILE A 1 103 ? -21.291 18.859 -14.444 1.00 53.81 103 ILE A C 1
ATOM 786 O O . ILE A 1 103 ? -20.818 18.331 -15.450 1.00 53.81 103 ILE A O 1
ATOM 790 N N . PRO A 1 104 ? -21.407 20.199 -14.338 1.00 51.78 104 PRO A N 1
ATOM 791 C CA . PRO A 1 104 ? -20.792 21.100 -15.306 1.00 51.78 104 PRO A CA 1
ATOM 7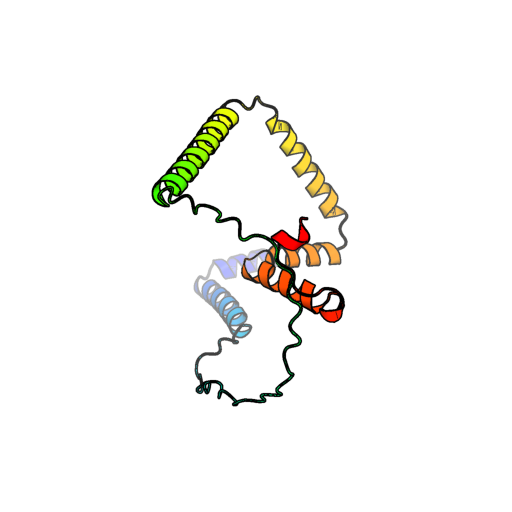92 C C . PRO A 1 104 ? -19.267 20.948 -15.263 1.00 51.78 104 PRO A C 1
ATOM 794 O O . PRO A 1 104 ? -18.722 20.576 -14.225 1.00 51.78 104 PRO A O 1
ATOM 797 N N . ASP A 1 105 ? -18.617 21.283 -16.380 1.00 51.34 105 ASP A N 1
ATOM 798 C CA . ASP A 1 105 ? -17.192 21.267 -16.780 1.00 51.34 105 ASP A CA 1
ATOM 799 C C . ASP A 1 105 ? -16.096 21.708 -15.767 1.00 51.34 105 ASP A C 1
ATOM 801 O O . ASP A 1 105 ? -14.968 22.032 -16.130 1.00 51.34 105 ASP A O 1
ATOM 805 N N . ASN A 1 106 ? -16.342 21.698 -14.460 1.00 47.91 106 ASN A N 1
ATOM 806 C CA . ASN A 1 106 ? -15.362 21.991 -13.416 1.00 47.91 106 ASN A CA 1
ATOM 807 C C . ASN A 1 106 ? -14.458 20.792 -13.059 1.00 47.91 106 ASN A C 1
ATOM 809 O O . ASN A 1 106 ? -13.700 20.845 -12.090 1.00 47.91 106 ASN A O 1
ATOM 813 N N . LEU A 1 107 ? -14.486 19.705 -13.840 1.00 49.28 107 LEU A N 1
ATOM 814 C CA . LEU A 1 107 ? -13.566 18.574 -13.659 1.00 49.28 107 LEU A CA 1
ATOM 815 C C . LEU A 1 107 ? -12.146 18.865 -14.188 1.00 49.28 107 LEU A C 1
ATOM 817 O O . LEU A 1 107 ? -11.215 18.104 -13.912 1.00 49.28 107 LEU A O 1
ATOM 821 N N . GLN A 1 108 ? -11.933 20.017 -14.836 1.00 48.69 108 GLN A N 1
ATOM 822 C CA . GLN A 1 108 ? -10.593 20.525 -15.151 1.00 48.69 108 GLN A CA 1
ATOM 823 C C . GLN A 1 108 ? -9.803 20.973 -13.911 1.00 48.69 108 GLN A C 1
ATOM 825 O O . GLN A 1 108 ? -8.594 21.148 -13.994 1.00 48.69 108 GLN A O 1
ATOM 830 N N . ARG A 1 109 ? -10.416 21.083 -12.723 1.00 47.47 109 ARG A N 1
ATOM 831 C CA . ARG A 1 109 ? -9.677 21.429 -11.492 1.00 47.47 109 ARG A CA 1
ATOM 832 C C . ARG A 1 109 ? -8.916 20.254 -10.863 1.00 47.47 109 ARG A C 1
ATOM 834 O O . ARG A 1 109 ? -8.217 20.436 -9.872 1.00 47.47 109 ARG A O 1
ATOM 841 N N . SER A 1 110 ? -9.027 19.050 -11.427 1.00 49.53 110 SER A N 1
ATOM 842 C CA . SER A 1 110 ? -8.277 17.873 -10.962 1.00 49.53 110 SER A CA 1
ATOM 843 C C . SER A 1 110 ? -6.919 17.687 -11.659 1.00 49.53 110 SER A C 1
ATOM 845 O O . SER A 1 110 ? -6.076 16.942 -11.155 1.00 49.53 110 SER A O 1
ATOM 847 N N . SER A 1 111 ? -6.655 18.398 -12.764 1.00 49.81 111 SER A N 1
ATOM 848 C CA . SER A 1 111 ? -5.347 18.391 -13.437 1.00 49.81 111 SER A CA 1
ATOM 849 C C . SER A 1 111 ? -4.278 19.148 -12.636 1.00 49.81 111 SER A C 1
ATOM 851 O O . SER A 1 111 ? -3.146 18.677 -12.532 1.00 49.81 111 SER A O 1
ATOM 853 N N . SER A 1 112 ? -4.643 20.231 -11.941 1.00 50.34 112 SER A N 1
ATOM 854 C CA . SER A 1 112 ? -3.719 21.003 -11.092 1.00 50.34 112 SER A CA 1
ATOM 855 C C . SER A 1 112 ? -3.279 20.266 -9.816 1.00 50.34 112 SER A C 1
ATOM 857 O O . SER A 1 112 ? -2.232 20.568 -9.244 1.00 50.34 112 SER A O 1
ATOM 859 N N . LEU A 1 113 ? -4.020 19.236 -9.385 1.00 52.38 113 LEU A N 1
ATOM 860 C CA . LEU A 1 113 ? -3.611 18.345 -8.287 1.00 52.38 113 LEU A CA 1
ATOM 861 C C . LEU A 1 113 ? -2.602 17.272 -8.728 1.00 52.38 113 LEU A C 1
ATOM 863 O O . LEU A 1 113 ? -1.869 16.743 -7.888 1.00 52.38 113 LEU A O 1
ATOM 867 N N . ARG A 1 114 ? -2.549 16.939 -10.025 1.00 50.78 114 ARG A N 1
ATOM 868 C CA . ARG A 1 114 ? -1.511 16.062 -10.590 1.00 50.78 114 ARG A CA 1
ATOM 869 C C . ARG A 1 114 ? -0.193 16.812 -10.761 1.00 50.78 114 ARG A C 1
ATOM 871 O O . ARG A 1 114 ? 0.841 16.302 -10.343 1.00 50.78 114 ARG A O 1
ATOM 878 N N . GLU A 1 115 ? -0.249 18.051 -11.234 1.00 51.72 115 GLU A N 1
ATOM 879 C CA . GLU A 1 115 ? 0.937 18.888 -11.458 1.00 51.72 115 GLU A CA 1
ATOM 880 C C . GLU A 1 115 ? 1.681 19.237 -10.148 1.00 51.72 115 GLU A C 1
ATOM 882 O O . GLU A 1 115 ? 2.908 19.316 -10.103 1.00 51.72 115 GLU A O 1
ATOM 887 N N . GLY A 1 116 ? 0.954 19.344 -9.027 1.00 52.81 116 GLY A N 1
ATOM 888 C CA . GLY A 1 116 ? 1.547 19.518 -7.694 1.00 52.81 116 GLY A CA 1
ATOM 889 C C . GLY A 1 116 ? 2.182 18.256 -7.087 1.00 52.81 116 GLY A C 1
ATOM 890 O O . GLY A 1 116 ? 2.999 18.367 -6.169 1.00 52.81 116 GLY A O 1
ATOM 891 N N . LYS A 1 117 ? 1.833 17.051 -7.568 1.00 54.81 117 LYS A N 1
ATOM 892 C CA . LYS A 1 117 ? 2.448 15.795 -7.097 1.00 54.81 117 LYS A CA 1
ATOM 893 C C . LYS A 1 117 ? 3.829 15.576 -7.704 1.00 54.81 117 LYS A C 1
ATOM 895 O O . LYS A 1 117 ? 4.723 15.153 -6.977 1.00 54.81 117 LYS A O 1
ATOM 900 N N . GLU A 1 118 ? 4.016 15.915 -8.975 1.00 54.31 118 GLU A N 1
ATOM 901 C CA . GLU A 1 118 ? 5.299 15.730 -9.665 1.00 54.31 118 GLU A CA 1
ATOM 902 C C . GLU A 1 118 ? 6.395 16.616 -9.050 1.00 54.31 118 GLU A C 1
ATOM 904 O O . GLU A 1 118 ? 7.467 16.123 -8.701 1.00 54.31 118 GLU A O 1
ATOM 909 N N . LYS A 1 119 ? 6.076 17.879 -8.728 1.00 56.22 119 LYS A N 1
ATOM 910 C CA . LYS A 1 119 ? 7.019 18.805 -8.067 1.00 56.22 119 LYS A CA 1
ATOM 911 C C . LYS A 1 119 ? 7.351 18.428 -6.615 1.00 56.22 119 LYS A C 1
ATOM 913 O O . LYS A 1 119 ? 8.438 18.731 -6.126 1.00 56.22 119 LYS A O 1
ATOM 918 N N . LYS A 1 120 ? 6.441 17.752 -5.898 1.00 57.25 120 LYS A N 1
ATOM 919 C CA . LYS A 1 120 ? 6.700 17.252 -4.530 1.00 57.25 120 LYS A CA 1
ATOM 920 C C . LYS A 1 120 ? 7.533 15.978 -4.517 1.00 57.25 120 LYS A C 1
ATOM 922 O O . LYS A 1 120 ? 8.267 15.756 -3.555 1.00 57.25 120 LYS A O 1
ATOM 927 N N . GLU A 1 121 ? 7.432 15.140 -5.546 1.00 58.38 121 GLU A N 1
ATOM 928 C CA . GLU A 1 121 ? 8.258 13.938 -5.627 1.00 58.38 121 GLU A CA 1
ATOM 929 C C . GLU A 1 121 ? 9.733 14.277 -5.855 1.00 58.38 121 GLU A C 1
ATOM 931 O O . GLU A 1 121 ? 10.585 13.591 -5.300 1.00 58.38 121 GLU A O 1
ATOM 936 N N . GLU A 1 122 ? 10.077 15.363 -6.547 1.00 60.41 122 GLU A N 1
ATOM 937 C CA . GLU A 1 122 ? 11.477 15.793 -6.696 1.00 60.41 122 GLU A CA 1
ATOM 938 C C . GLU A 1 122 ? 12.152 16.169 -5.366 1.00 60.41 122 GLU A C 1
ATOM 940 O O . GLU A 1 122 ? 13.325 15.853 -5.176 1.00 60.41 122 GLU A O 1
ATOM 945 N N . GLN A 1 123 ? 11.403 16.720 -4.405 1.00 66.38 123 GLN A N 1
ATOM 946 C CA . GLN A 1 123 ? 11.930 17.189 -3.113 1.00 66.38 123 GLN A CA 1
ATOM 947 C C . GLN A 1 123 ? 12.021 16.102 -2.028 1.00 66.38 123 GLN A C 1
ATOM 949 O O . GLN A 1 123 ? 12.563 16.339 -0.948 1.00 66.38 123 GLN A O 1
ATOM 954 N N . LEU A 1 124 ? 11.494 14.899 -2.278 1.00 69.00 124 LEU A N 1
ATOM 955 C CA . LEU A 1 124 ? 11.594 13.798 -1.321 1.00 69.00 124 LEU A CA 1
ATOM 956 C C . LEU A 1 124 ? 13.015 13.232 -1.318 1.00 69.00 124 LEU A C 1
ATOM 958 O O . LEU A 1 124 ? 13.535 12.803 -2.352 1.00 69.00 124 LEU A O 1
ATOM 962 N N . SER A 1 125 ? 13.603 13.122 -0.126 1.00 83.12 125 SER A N 1
ATOM 963 C CA . SER A 1 125 ? 14.855 12.390 0.069 1.00 83.12 125 SER A CA 1
ATOM 964 C C . SER A 1 125 ? 14.733 10.976 -0.514 1.00 83.12 125 SER A C 1
ATOM 966 O O . SER A 1 125 ? 13.675 10.339 -0.440 1.00 83.12 125 SER A O 1
ATOM 968 N N . THR A 1 126 ? 15.823 10.432 -1.057 1.00 81.25 126 THR A N 1
ATOM 969 C CA . THR A 1 126 ? 15.862 9.070 -1.624 1.00 81.25 126 THR A CA 1
ATOM 970 C C . THR A 1 126 ? 15.315 8.016 -0.648 1.00 81.25 126 THR A C 1
ATOM 972 O O . THR A 1 126 ? 14.652 7.061 -1.065 1.00 81.25 126 THR A O 1
ATOM 975 N N . LYS A 1 127 ? 15.504 8.219 0.665 1.00 81.62 127 LYS A N 1
ATOM 976 C CA . LYS A 1 127 ? 14.933 7.388 1.738 1.00 81.62 127 LYS A CA 1
ATOM 977 C C . LYS A 1 127 ? 13.403 7.465 1.789 1.00 81.62 127 LYS A C 1
ATOM 979 O O . LYS A 1 127 ? 12.747 6.432 1.920 1.00 81.62 127 LYS A O 1
ATOM 984 N N . GLN A 1 128 ? 12.832 8.657 1.644 1.00 86.25 128 GLN A N 1
ATOM 985 C CA . GLN A 1 128 ? 11.384 8.880 1.661 1.00 86.25 128 GLN A CA 1
ATOM 986 C C . GLN A 1 128 ? 10.711 8.309 0.406 1.00 86.25 128 GLN A C 1
ATOM 988 O O . GLN A 1 128 ? 9.680 7.651 0.526 1.00 86.25 128 GLN A O 1
ATOM 993 N N . LYS A 1 129 ? 11.333 8.437 -0.777 1.00 85.31 129 LYS A N 1
ATOM 994 C CA . LYS A 1 129 ? 10.855 7.787 -2.017 1.00 85.31 129 LYS A CA 1
ATOM 995 C C . LYS A 1 129 ? 10.781 6.267 -1.870 1.00 85.31 129 LYS A C 1
ATOM 997 O O . LYS A 1 129 ? 9.768 5.646 -2.195 1.00 85.31 129 LYS A O 1
ATOM 1002 N N . LYS A 1 130 ? 11.840 5.658 -1.320 1.00 86.25 130 LYS A N 1
ATOM 1003 C CA . LYS A 1 130 ? 11.888 4.213 -1.033 1.00 86.25 130 LYS A CA 1
ATOM 1004 C C . LYS A 1 130 ? 10.842 3.799 0.005 1.00 86.25 130 LYS A C 1
ATOM 1006 O O . LYS A 1 130 ? 10.274 2.717 -0.109 1.00 86.25 130 LYS A O 1
ATOM 1011 N N . PHE A 1 131 ? 10.591 4.632 1.015 1.00 86.44 131 PHE A N 1
ATOM 1012 C CA . PHE A 1 131 ? 9.556 4.379 2.016 1.00 86.44 131 PHE A CA 1
ATOM 1013 C C . PHE A 1 131 ? 8.150 4.429 1.405 1.00 86.44 131 PHE A C 1
ATOM 1015 O O . PHE A 1 131 ? 7.423 3.450 1.529 1.00 86.44 131 PHE A O 1
ATOM 1022 N N . LYS A 1 132 ? 7.812 5.488 0.656 1.00 87.31 132 LYS A N 1
ATOM 1023 C CA . LYS A 1 132 ? 6.525 5.627 -0.046 1.00 87.31 132 LYS A CA 1
ATOM 1024 C C . LYS A 1 132 ? 6.262 4.451 -0.988 1.00 87.31 132 LYS A C 1
ATOM 1026 O O . LYS A 1 132 ? 5.235 3.800 -0.872 1.00 87.31 132 LYS A O 1
ATOM 1031 N N . LYS A 1 133 ? 7.240 4.072 -1.819 1.00 87.94 133 LYS A N 1
ATOM 1032 C CA . LYS A 1 133 ? 7.113 2.915 -2.724 1.00 87.94 133 LYS A CA 1
ATOM 1033 C C . LYS A 1 133 ? 6.872 1.593 -1.982 1.00 87.94 133 LYS A C 1
ATOM 1035 O O . LYS A 1 133 ? 6.178 0.721 -2.494 1.00 87.94 133 LYS A O 1
ATOM 1040 N N . ARG A 1 134 ? 7.459 1.415 -0.792 1.00 86.44 134 ARG A N 1
ATOM 1041 C CA . ARG A 1 134 ? 7.196 0.243 0.060 1.00 86.44 134 ARG A CA 1
ATOM 1042 C C . ARG A 1 134 ? 5.815 0.315 0.703 1.00 86.44 134 ARG A C 1
ATOM 1044 O O . ARG A 1 134 ? 5.145 -0.706 0.758 1.00 86.44 134 ARG A O 1
ATOM 1051 N N . PHE A 1 135 ? 5.382 1.489 1.145 1.00 87.12 135 PHE A N 1
ATOM 1052 C CA . PHE A 1 135 ? 4.050 1.698 1.704 1.00 87.12 135 PHE A CA 1
ATOM 1053 C C . PHE A 1 135 ? 2.949 1.428 0.668 1.00 87.12 135 PHE A C 1
ATOM 1055 O O . PHE A 1 135 ? 2.045 0.643 0.935 1.00 87.12 135 PHE A O 1
ATOM 1062 N N . ASP A 1 136 ? 3.104 1.953 -0.550 1.00 89.25 136 ASP A N 1
ATOM 1063 C CA . ASP A 1 136 ? 2.173 1.753 -1.668 1.00 89.25 136 ASP A CA 1
ATOM 1064 C C . ASP A 1 136 ? 1.995 0.264 -2.017 1.00 89.25 136 ASP A C 1
ATOM 1066 O O . ASP A 1 136 ? 0.893 -0.192 -2.306 1.00 89.25 136 ASP A O 1
ATOM 1070 N N . ARG A 1 137 ? 3.064 -0.536 -1.912 1.00 88.56 137 ARG A N 1
ATOM 1071 C CA . ARG A 1 137 ? 3.013 -1.997 -2.113 1.00 88.56 137 ARG A CA 1
ATOM 1072 C C . ARG A 1 137 ? 2.319 -2.756 -0.979 1.00 88.56 137 ARG A C 1
ATOM 1074 O O . ARG A 1 137 ? 1.876 -3.878 -1.197 1.00 88.56 137 ARG A O 1
ATOM 1081 N N . ASN A 1 138 ? 2.243 -2.172 0.217 1.00 88.38 138 ASN A N 1
ATOM 1082 C CA . ASN A 1 138 ? 1.602 -2.769 1.390 1.00 88.38 138 ASN A CA 1
ATOM 1083 C C . ASN A 1 138 ? 0.127 -2.350 1.545 1.00 88.38 138 ASN A C 1
ATOM 1085 O O . ASN A 1 138 ? -0.531 -2.791 2.480 1.00 88.38 138 ASN A O 1
ATOM 1089 N N . LEU A 1 139 ? -0.437 -1.566 0.620 1.00 90.06 139 LEU A N 1
ATOM 1090 C CA . LEU A 1 139 ? -1.865 -1.205 0.579 1.00 90.06 139 LEU A CA 1
ATOM 1091 C C . LEU A 1 139 ? -2.755 -2.333 0.003 1.00 90.06 139 LEU A C 1
ATOM 1093 O O . LEU A 1 139 ? -3.725 -2.094 -0.711 1.00 90.06 139 LEU A O 1
ATOM 1097 N N . THR A 1 140 ? -2.427 -3.589 0.312 1.00 95.00 140 THR A N 1
ATOM 1098 C CA . THR A 1 140 ? -3.247 -4.767 -0.016 1.00 95.00 140 THR A CA 1
ATOM 1099 C C . THR A 1 140 ? -4.216 -5.074 1.129 1.00 95.00 140 THR A C 1
ATOM 1101 O O . THR A 1 140 ? -4.017 -4.613 2.251 1.00 95.00 140 THR A O 1
ATOM 1104 N N . LYS A 1 141 ? -5.253 -5.896 0.895 1.00 94.62 141 LYS A N 1
ATOM 1105 C CA . LYS A 1 141 ? -6.203 -6.310 1.955 1.00 94.62 141 LYS A CA 1
ATOM 1106 C C . LYS A 1 141 ? -5.483 -6.838 3.205 1.00 94.62 141 LYS A C 1
ATOM 1108 O O . LYS A 1 141 ? -5.806 -6.445 4.322 1.00 94.62 141 LYS A O 1
ATOM 1113 N N . GLN A 1 142 ? -4.478 -7.689 2.998 1.00 94.81 142 GLN A N 1
ATOM 1114 C CA . GLN A 1 142 ? -3.669 -8.253 4.076 1.00 94.81 142 GLN A CA 1
ATOM 1115 C C . GLN A 1 142 ? -2.762 -7.204 4.727 1.00 94.81 142 GLN A C 1
ATOM 1117 O O . GLN A 1 142 ? -2.624 -7.198 5.944 1.00 94.81 142 GLN A O 1
ATOM 1122 N N . GLY A 1 143 ? -2.170 -6.294 3.950 1.00 94.81 143 GLY A N 1
ATOM 1123 C CA . GLY A 1 143 ? -1.319 -5.240 4.497 1.00 94.81 143 GLY A CA 1
ATOM 1124 C C . GLY A 1 143 ? -2.089 -4.214 5.333 1.00 94.81 143 GLY A C 1
ATOM 1125 O O . GLY A 1 143 ? -1.598 -3.798 6.379 1.00 94.81 143 GLY A O 1
ATOM 1126 N N . VAL A 1 144 ? -3.332 -3.892 4.958 1.00 95.38 144 VAL A N 1
ATOM 1127 C CA . VAL A 1 144 ? -4.234 -3.069 5.782 1.00 95.38 144 VAL A CA 1
ATOM 1128 C C . VAL A 1 144 ? -4.598 -3.793 7.080 1.00 95.38 144 VAL A C 1
ATOM 1130 O O . VAL A 1 144 ? -4.483 -3.200 8.150 1.00 95.38 144 VAL A O 1
ATOM 1133 N N . ALA A 1 145 ? -4.971 -5.076 7.017 1.00 95.50 145 ALA A N 1
ATOM 1134 C CA . ALA A 1 145 ? -5.267 -5.868 8.213 1.00 95.50 145 ALA A CA 1
ATOM 1135 C C . ALA A 1 145 ? -4.054 -5.957 9.156 1.00 95.50 145 ALA A C 1
ATOM 1137 O O . ALA A 1 145 ? -4.169 -5.670 10.346 1.00 95.50 145 ALA A O 1
ATOM 1138 N N . ASN A 1 146 ? -2.873 -6.262 8.613 1.00 95.50 146 ASN A N 1
ATOM 1139 C CA . ASN A 1 146 ? -1.621 -6.262 9.367 1.00 95.50 146 ASN A CA 1
ATOM 1140 C C . ASN A 1 146 ? -1.313 -4.879 9.949 1.00 95.50 146 ASN A C 1
ATOM 1142 O O . ASN A 1 146 ? -0.854 -4.796 11.080 1.00 95.50 146 ASN A O 1
ATOM 1146 N N . GLY A 1 147 ? -1.598 -3.796 9.222 1.00 94.50 147 GLY A N 1
ATOM 1147 C CA . GLY A 1 147 ? -1.442 -2.428 9.714 1.00 94.50 147 GLY A CA 1
ATOM 1148 C C . GLY A 1 147 ? -2.307 -2.139 10.941 1.00 94.50 147 GLY A C 1
ATOM 1149 O O . GLY A 1 147 ? -1.810 -1.578 11.914 1.00 94.50 147 GLY A O 1
ATOM 1150 N N . VAL A 1 148 ? -3.568 -2.584 10.936 1.00 93.06 148 VAL A N 1
ATOM 1151 C CA . VAL A 1 148 ? -4.468 -2.473 12.098 1.00 93.06 148 VAL A CA 1
ATOM 1152 C C . VAL A 1 148 ? -3.940 -3.288 13.281 1.00 93.06 148 VAL A C 1
ATOM 1154 O O . VAL A 1 148 ? -3.884 -2.783 14.399 1.00 93.06 148 VAL A O 1
ATOM 1157 N N . ILE A 1 149 ? -3.490 -4.522 13.041 1.00 93.44 149 ILE A N 1
ATOM 1158 C CA . ILE A 1 149 ? -2.916 -5.381 14.087 1.00 93.44 149 ILE A CA 1
ATOM 1159 C C . ILE A 1 149 ? -1.639 -4.755 14.670 1.00 93.44 149 ILE A C 1
ATOM 1161 O O . ILE A 1 149 ? -1.464 -4.722 15.884 1.00 93.44 149 ILE A O 1
ATOM 1165 N N . MET A 1 150 ? -0.751 -4.225 13.827 1.00 93.75 150 MET A N 1
ATOM 1166 C CA . MET A 1 150 ? 0.476 -3.563 14.276 1.00 93.75 150 MET A CA 1
ATOM 1167 C C . MET A 1 150 ? 0.182 -2.286 15.064 1.00 93.75 150 MET A C 1
ATOM 1169 O O . MET A 1 150 ? 0.869 -2.022 16.045 1.00 93.75 150 MET A O 1
ATOM 1173 N N . ALA A 1 151 ? -0.836 -1.513 14.678 1.00 92.44 151 ALA A N 1
ATOM 1174 C CA . ALA A 1 151 ? -1.256 -0.331 15.429 1.00 92.44 151 ALA A CA 1
ATOM 1175 C C . ALA A 1 151 ? -1.748 -0.689 16.840 1.00 92.44 151 ALA A C 1
ATOM 1177 O O . ALA A 1 151 ? -1.519 0.066 17.781 1.00 92.44 151 ALA A O 1
ATOM 1178 N N . GLU A 1 152 ? -2.373 -1.855 16.989 1.00 90.69 152 GLU A N 1
ATOM 1179 C CA . GLU A 1 152 ? -2.806 -2.378 18.283 1.00 90.69 152 GLU A CA 1
ATOM 1180 C C . GLU A 1 152 ? -1.626 -2.887 19.128 1.00 90.69 152 GLU A C 1
ATOM 1182 O O . GLU A 1 152 ? -1.563 -2.619 20.324 1.00 90.69 152 GLU A O 1
ATOM 1187 N N . ILE A 1 153 ? -0.668 -3.593 18.518 1.00 93.94 153 ILE A N 1
ATOM 1188 C CA . ILE A 1 153 ? 0.505 -4.144 19.220 1.00 93.94 153 ILE A CA 1
ATOM 1189 C C . ILE A 1 153 ? 1.476 -3.043 19.655 1.00 93.94 153 ILE A C 1
ATOM 1191 O O . ILE A 1 153 ? 2.011 -3.090 20.759 1.00 93.94 153 ILE A O 1
ATOM 1195 N N . LEU A 1 154 ? 1.721 -2.064 18.782 1.00 94.81 154 LEU A N 1
ATOM 1196 C CA . LEU A 1 154 ? 2.637 -0.949 19.039 1.00 94.81 154 LEU A CA 1
ATOM 1197 C C . LEU A 1 154 ? 1.958 0.216 19.777 1.00 94.81 154 LEU A C 1
ATOM 1199 O O . LEU A 1 154 ? 2.618 1.197 20.121 1.00 94.81 154 LEU A O 1
ATOM 1203 N N . GLY A 1 155 ? 0.644 0.134 19.983 1.00 90.12 155 GLY A N 1
ATOM 1204 C CA . GLY A 1 155 ? -0.145 1.124 20.699 1.00 90.12 155 GLY A CA 1
ATOM 1205 C C . GLY A 1 155 ? 0.007 1.043 22.225 1.00 90.12 155 GLY A C 1
ATOM 1206 O O . GLY A 1 155 ? 0.749 0.217 22.760 1.00 90.12 155 GLY A O 1
ATOM 1207 N N . PRO A 1 156 ? -0.697 1.913 22.973 1.00 89.62 156 PRO A N 1
ATOM 1208 C CA . PRO A 1 156 ? -0.782 1.786 24.424 1.00 89.62 156 PRO A CA 1
ATOM 1209 C C . PRO A 1 156 ? -1.409 0.433 24.811 1.00 89.62 156 PRO A C 1
ATOM 1211 O O . PRO A 1 156 ? -2.291 -0.056 24.106 1.00 89.62 156 PRO A O 1
ATOM 1214 N N . PRO A 1 157 ? -1.020 -0.162 25.953 1.00 90.69 157 PRO A N 1
ATOM 1215 C CA . PRO A 1 157 ? -1.501 -1.483 26.342 1.00 90.69 157 PRO A CA 1
ATOM 1216 C C . PRO A 1 157 ? -3.023 -1.499 26.514 1.00 90.69 157 PRO A C 1
ATOM 1218 O O . PRO A 1 157 ? -3.606 -0.541 27.032 1.00 90.69 157 PRO A O 1
ATOM 1221 N N . ARG A 1 158 ? -3.655 -2.636 26.191 1.00 85.50 158 ARG A N 1
ATOM 1222 C CA . ARG A 1 158 ? -5.114 -2.849 26.313 1.00 85.50 158 ARG A CA 1
ATOM 1223 C C . ARG A 1 158 ? -5.683 -2.544 27.697 1.00 85.50 158 ARG A C 1
ATOM 1225 O O . ARG A 1 158 ? -6.849 -2.185 27.808 1.00 85.50 158 ARG A O 1
ATOM 1232 N N . ALA A 1 159 ? -4.860 -2.611 28.744 1.00 88.50 159 ALA A N 1
ATOM 1233 C CA . ALA A 1 159 ? -5.245 -2.196 30.092 1.00 88.50 159 ALA A CA 1
ATOM 1234 C C . ALA A 1 159 ? -5.701 -0.723 30.163 1.00 88.50 159 ALA A C 1
ATOM 1236 O O . ALA A 1 159 ? -6.567 -0.393 30.966 1.00 88.50 159 ALA A O 1
ATOM 1237 N N . LYS A 1 160 ? -5.155 0.162 29.313 1.00 89.56 160 LYS A N 1
ATOM 1238 C CA . LYS A 1 160 ? -5.540 1.582 29.254 1.00 89.56 160 LYS A CA 1
ATOM 1239 C C . LYS A 1 160 ? -6.768 1.842 28.378 1.00 89.56 160 LYS A C 1
ATOM 1241 O O . LYS A 1 160 ? -7.456 2.835 28.594 1.00 89.56 160 LYS A O 1
ATOM 1246 N N . LYS A 1 161 ? -7.037 0.981 27.392 1.00 83.81 161 LYS A N 1
ATOM 1247 C CA . LYS A 1 161 ? -8.199 1.074 26.493 1.00 83.81 161 LYS A CA 1
ATOM 1248 C C . LYS A 1 161 ? -8.796 -0.320 26.249 1.00 83.81 161 LYS A C 1
ATOM 1250 O O . LYS A 1 161 ? -8.429 -0.976 25.275 1.00 83.81 161 LYS A O 1
ATOM 1255 N N . PRO A 1 162 ? -9.698 -0.785 27.132 1.00 87.06 162 PRO A N 1
ATOM 1256 C CA . PRO A 1 162 ? -10.396 -2.052 26.949 1.00 87.06 162 PRO A CA 1
ATOM 1257 C C . PRO A 1 162 ? -11.268 -2.034 25.693 1.00 87.06 162 PRO A C 1
ATOM 1259 O O . PRO A 1 162 ? -11.761 -0.977 25.295 1.00 87.06 162 PRO A O 1
ATOM 1262 N N . TYR A 1 163 ? -11.518 -3.209 25.111 1.00 85.56 163 TYR A N 1
ATOM 1263 C CA . TYR A 1 163 ? -12.407 -3.331 23.956 1.00 85.56 163 TYR A CA 1
ATOM 1264 C C . TYR A 1 163 ? -13.800 -2.807 24.291 1.00 85.56 163 TYR A C 1
ATOM 1266 O O . TYR A 1 163 ? -14.459 -3.283 25.217 1.00 85.56 163 TYR A O 1
ATOM 1274 N N . ARG A 1 164 ? -14.252 -1.838 23.500 1.00 87.31 164 ARG A N 1
ATOM 1275 C CA . ARG A 1 164 ? -15.612 -1.317 23.532 1.00 87.31 164 ARG A CA 1
ATOM 1276 C C . ARG A 1 164 ? -16.252 -1.518 22.171 1.00 87.31 164 ARG A C 1
ATOM 1278 O O . ARG A 1 164 ? -15.585 -1.520 21.141 1.00 87.31 164 ARG A O 1
ATOM 1285 N N . SER A 1 165 ? -17.562 -1.725 22.174 1.00 89.12 165 SER A N 1
ATOM 1286 C CA . SER A 1 165 ? -18.330 -1.770 20.934 1.00 89.12 165 SER A CA 1
ATOM 1287 C C . SER A 1 165 ? -18.370 -0.382 20.288 1.00 89.12 165 SER A C 1
ATOM 1289 O O . SER A 1 165 ? -18.403 0.636 20.986 1.00 89.12 165 SER A O 1
ATOM 1291 N N . VAL A 1 166 ? -18.434 -0.329 18.959 1.00 84.00 166 VAL A N 1
ATOM 1292 C CA . VAL A 1 166 ? -18.482 0.935 18.199 1.00 84.00 166 VAL A CA 1
ATOM 1293 C C . VAL A 1 166 ? -19.683 1.803 18.604 1.00 84.00 166 VAL A C 1
ATOM 1295 O O . VAL A 1 166 ? -19.623 3.027 18.557 1.00 84.00 166 VAL A O 1
ATOM 1298 N N . THR A 1 167 ? -20.777 1.174 19.039 1.00 87.81 167 THR A N 1
ATOM 1299 C CA . THR A 1 167 ? -21.986 1.846 19.537 1.00 87.81 167 THR A CA 1
ATOM 1300 C C . THR A 1 167 ? -21.789 2.467 20.919 1.00 87.81 167 THR A C 1
ATOM 1302 O O . THR A 1 167 ? -22.381 3.502 21.205 1.00 87.81 167 THR A O 1
ATOM 1305 N N . SER A 1 168 ? -20.947 1.870 21.767 1.00 86.44 168 SER A N 1
ATOM 1306 C CA . SER A 1 168 ? -20.605 2.418 23.086 1.00 86.44 168 SER A CA 1
ATOM 1307 C C . SER A 1 168 ? -19.553 3.530 23.051 1.00 86.44 168 SER A C 1
ATOM 1309 O O . SER A 1 168 ? -19.463 4.284 24.010 1.00 86.44 168 SER A O 1
ATOM 1311 N N . GLU A 1 169 ? -18.758 3.629 21.981 1.00 81.75 169 GLU A N 1
ATOM 1312 C CA . GLU A 1 169 ? -17.722 4.665 21.819 1.00 81.75 169 GLU A CA 1
ATOM 1313 C C . GLU A 1 169 ? -18.247 5.943 21.141 1.00 81.75 169 GLU A C 1
ATOM 1315 O O . GLU A 1 169 ? -17.665 7.007 21.305 1.00 81.75 169 GLU A O 1
ATOM 1320 N N . ARG A 1 170 ? -19.357 5.853 20.392 1.00 81.00 170 ARG A N 1
ATOM 1321 C CA . ARG A 1 170 ? -19.985 6.991 19.688 1.00 81.00 170 ARG A CA 1
ATOM 1322 C C . ARG A 1 170 ? -21.055 7.742 20.492 1.00 81.00 170 ARG A C 1
ATOM 1324 O O . ARG A 1 170 ? -21.652 8.666 19.943 1.00 81.00 170 ARG A O 1
ATOM 1331 N N . LYS A 1 171 ? -21.350 7.310 21.717 1.00 66.06 171 LYS A N 1
ATOM 1332 C CA . LYS A 1 171 ? -22.225 8.045 22.641 1.00 66.06 171 LYS A CA 1
ATOM 1333 C C . LYS A 1 171 ? -21.436 9.138 23.340 1.00 66.06 171 LYS A C 1
ATOM 1335 O O . LYS A 1 171 ? -22.019 10.226 23.502 1.00 66.06 171 LYS A O 1
#

Secondary structure (DSSP, 8-state):
-HHHHHHHHHHHT-HHHHHHHHHHHHHHHHTT------------PPPP-----------------------------HHHHHHHHHHHHHHHHHHHHHHHTT--SGGGGGHHHHHHHHHHHHTS-HHHHHHHHHHHHT-SHHHHHHHHHHHHHSSS-TTTS----HHHH--

Foldseek 3Di:
DVVVVVVVCVCVVDVVNVVVVVVVVVVVVVVVPPPPDDDDDDDDDDDDDDDDDDDDDDDDDDDDDDDDDPPPPPPPDPVVVVVVVVVVVVVVVVVVVVVVVPDPPPPVVVVVVVVVVVVVVVPDDPVRNVVVVVVVVLPDPVSVVVVVVVCQVVDDDCVVPPDDDPVVVVD

Organism: NCBI:txid2867266

Radius of gyration: 32.93 Å; chains: 1; bounding box: 77×55×84 Å